Protein AF-A0AAW9EGR4-F1 (afdb_monomer)

Mean predicted aligned error: 2.03 Å

Structure (mmCIF, N/CA/C/O backbone):
data_AF-A0AAW9EGR4-F1
#
_entry.id   AF-A0AAW9EGR4-F1
#
loop_
_atom_site.group_PDB
_atom_site.id
_atom_site.type_symbol
_atom_site.label_atom_id
_atom_site.label_alt_id
_atom_site.label_comp_id
_atom_site.label_asym_id
_atom_site.label_entity_id
_atom_site.label_seq_id
_atom_site.pdbx_PDB_ins_code
_atom_site.Cartn_x
_atom_site.Cartn_y
_atom_site.Cartn_z
_atom_site.occupancy
_atom_site.B_iso_or_equiv
_atom_site.auth_seq_id
_atom_site.auth_comp_id
_atom_site.auth_asym_id
_atom_site.auth_atom_id
_atom_site.pdbx_PDB_model_num
ATOM 1 N N . ASN A 1 1 ? 17.271 -11.982 -11.768 1.00 83.12 1 ASN A N 1
ATOM 2 C CA . ASN A 1 1 ? 16.566 -12.059 -13.066 1.00 83.12 1 ASN A CA 1
ATOM 3 C C . ASN A 1 1 ? 15.292 -11.208 -12.990 1.00 83.12 1 ASN A C 1
ATOM 5 O O . ASN A 1 1 ? 14.434 -11.550 -12.178 1.00 83.12 1 ASN A O 1
ATOM 9 N N . PRO A 1 2 ? 15.167 -10.112 -13.770 1.00 88.75 2 PRO A N 1
ATOM 10 C CA . PRO A 1 2 ? 13.970 -9.258 -13.815 1.00 88.75 2 PRO A CA 1
ATOM 11 C C . PRO A 1 2 ? 12.655 -10.002 -14.085 1.00 88.75 2 PRO A C 1
ATOM 13 O O . PRO A 1 2 ? 11.612 -9.561 -13.611 1.00 88.75 2 PRO A O 1
ATOM 16 N N . ALA A 1 3 ? 12.702 -11.165 -14.746 1.00 93.31 3 ALA A N 1
ATOM 17 C CA . ALA A 1 3 ? 11.533 -12.009 -15.003 1.00 93.31 3 ALA A CA 1
ATOM 18 C C . ALA A 1 3 ? 10.770 -12.422 -13.729 1.00 93.31 3 ALA A C 1
ATOM 20 O O . ALA A 1 3 ? 9.594 -12.762 -13.792 1.00 93.31 3 ALA A O 1
ATOM 21 N N . TYR A 1 4 ? 11.414 -12.376 -12.558 1.00 95.00 4 TYR A N 1
ATOM 22 C CA . TYR A 1 4 ? 10.800 -12.766 -11.289 1.00 95.00 4 TYR A CA 1
ATOM 23 C C . TYR A 1 4 ? 10.107 -11.633 -10.533 1.00 95.00 4 TYR A C 1
ATOM 25 O O . TYR A 1 4 ? 9.462 -11.919 -9.529 1.00 95.00 4 TYR A O 1
ATOM 33 N N . ARG A 1 5 ? 10.204 -10.376 -10.986 1.00 95.38 5 ARG A N 1
ATOM 34 C CA . ARG A 1 5 ? 9.607 -9.223 -10.282 1.00 95.38 5 ARG A CA 1
ATOM 35 C C . ARG A 1 5 ? 8.104 -9.376 -10.065 1.00 95.38 5 ARG A C 1
ATOM 37 O O . ARG A 1 5 ? 7.599 -9.000 -9.019 1.00 95.38 5 ARG A O 1
ATOM 44 N N . GLN A 1 6 ? 7.427 -10.031 -11.003 1.00 93.94 6 GLN A N 1
ATOM 45 C CA . GLN A 1 6 ? 5.986 -10.294 -10.956 1.00 93.94 6 GLN A CA 1
ATOM 46 C C . GLN A 1 6 ? 5.572 -11.223 -9.799 1.00 93.94 6 GLN A C 1
ATOM 48 O O . GLN A 1 6 ? 4.394 -11.315 -9.480 1.00 93.94 6 GLN A O 1
ATOM 53 N N . ARG A 1 7 ? 6.530 -11.930 -9.178 1.00 97.12 7 ARG A N 1
ATOM 54 C CA . ARG A 1 7 ? 6.296 -12.795 -8.009 1.00 97.12 7 ARG A CA 1
ATOM 55 C C . ARG A 1 7 ? 6.364 -12.042 -6.680 1.00 97.12 7 ARG A C 1
ATOM 57 O O . ARG A 1 7 ? 6.055 -12.630 -5.649 1.00 97.12 7 ARG A O 1
ATOM 64 N N . ILE A 1 8 ? 6.810 -10.786 -6.682 1.00 98.06 8 ILE A N 1
ATOM 65 C CA . ILE A 1 8 ? 6.761 -9.927 -5.499 1.00 98.06 8 ILE A CA 1
ATOM 66 C C . ILE A 1 8 ? 5.300 -9.509 -5.333 1.00 98.06 8 ILE A C 1
ATOM 68 O O . ILE A 1 8 ? 4.766 -8.831 -6.207 1.00 98.06 8 ILE A O 1
ATOM 72 N N . ALA A 1 9 ? 4.657 -9.933 -4.241 1.00 98.19 9 ALA A N 1
ATOM 73 C CA . ALA A 1 9 ? 3.260 -9.585 -3.974 1.00 98.19 9 ALA A CA 1
ATOM 74 C C . ALA A 1 9 ? 3.076 -8.060 -3.938 1.00 98.19 9 ALA A C 1
ATOM 76 O O . ALA A 1 9 ? 2.222 -7.513 -4.635 1.00 98.19 9 ALA A O 1
ATOM 77 N N . PHE A 1 10 ? 3.933 -7.390 -3.170 1.00 98.62 10 PHE A N 1
ATOM 78 C CA . PHE A 1 10 ? 4.128 -5.948 -3.164 1.00 98.62 10 PHE A CA 1
ATOM 79 C C . PHE A 1 10 ? 5.434 -5.607 -2.432 1.00 98.62 10 PHE A C 1
ATOM 81 O O . PHE A 1 10 ? 6.001 -6.452 -1.734 1.00 98.62 10 PHE A O 1
ATOM 88 N N . LEU A 1 11 ? 5.906 -4.373 -2.591 1.00 98.69 11 LEU A N 1
ATOM 89 C CA . LEU A 1 11 ? 6.968 -3.776 -1.790 1.00 98.69 11 LEU A CA 1
ATOM 90 C C . LEU A 1 11 ? 6.430 -2.521 -1.091 1.00 98.69 11 LEU A C 1
ATOM 92 O O . LEU A 1 11 ? 5.873 -1.637 -1.741 1.00 98.69 11 LEU A O 1
ATOM 96 N N . GLU A 1 12 ? 6.545 -2.475 0.231 1.00 98.69 12 GLU A N 1
ATOM 97 C CA . GLU A 1 12 ? 6.019 -1.389 1.065 1.00 98.69 12 GLU A CA 1
ATOM 98 C C . GLU A 1 12 ? 6.910 -0.148 0.938 1.00 98.69 12 GLU A C 1
ATOM 100 O O . GLU A 1 12 ? 8.124 -0.259 1.097 1.00 98.69 12 GLU A O 1
ATOM 105 N N . GLU A 1 13 ? 6.313 1.008 0.622 1.00 98.25 13 GLU A N 1
ATOM 106 C CA . GLU A 1 13 ? 6.951 2.338 0.698 1.00 98.25 13 GLU A CA 1
ATOM 107 C C . GLU A 1 13 ? 8.405 2.391 0.149 1.00 98.25 13 GLU A C 1
ATOM 109 O O . GLU A 1 13 ? 9.340 2.755 0.866 1.00 98.25 13 GLU A O 1
ATOM 114 N N . PRO A 1 14 ? 8.649 2.025 -1.130 1.00 98.38 14 PRO A N 1
ATOM 115 C CA . PRO A 1 14 ? 10.005 1.879 -1.685 1.00 98.38 14 PRO A CA 1
ATOM 116 C C . PRO A 1 14 ? 10.863 3.147 -1.652 1.00 98.38 14 PRO A C 1
ATOM 118 O O . PRO A 1 14 ? 12.086 3.070 -1.801 1.00 98.38 14 PRO A O 1
ATOM 121 N N . CYS A 1 15 ? 10.239 4.320 -1.583 1.00 98.50 15 CYS A N 1
ATOM 122 C CA . CYS A 1 15 ? 10.897 5.602 -1.783 1.00 98.50 15 CYS A CA 1
ATOM 123 C C . CYS A 1 15 ? 10.483 6.626 -0.725 1.00 98.50 15 CYS A C 1
ATOM 125 O O . CYS A 1 15 ? 9.495 6.468 -0.018 1.00 98.50 15 CYS A O 1
ATOM 127 N N . LYS A 1 16 ? 11.249 7.721 -0.647 1.00 97.56 16 LYS A N 1
ATOM 128 C CA . LYS A 1 16 ? 11.032 8.792 0.339 1.00 97.56 16 LYS A CA 1
ATOM 129 C C . LYS A 1 16 ? 9.714 9.539 0.146 1.00 97.56 16 LYS A C 1
ATOM 131 O O . LYS A 1 16 ? 9.205 10.108 1.104 1.00 97.56 16 LYS A O 1
ATOM 136 N N . THR A 1 17 ? 9.212 9.601 -1.085 1.00 98.00 17 THR A N 1
ATOM 137 C CA . THR A 1 17 ? 7.956 10.273 -1.413 1.00 98.00 17 THR A CA 1
ATOM 138 C C . THR A 1 17 ? 7.010 9.300 -2.105 1.00 98.00 17 THR A C 1
ATOM 140 O O . THR A 1 17 ? 7.433 8.407 -2.843 1.00 98.00 17 THR A O 1
ATOM 143 N N . ARG A 1 18 ? 5.700 9.506 -1.923 1.00 98.12 18 ARG A N 1
ATOM 144 C CA . ARG A 1 18 ? 4.678 8.712 -2.621 1.00 98.12 18 ARG A CA 1
ATOM 145 C C . ARG A 1 18 ? 4.759 8.872 -4.142 1.00 98.12 18 ARG A C 1
ATOM 147 O O . ARG A 1 18 ? 4.320 7.988 -4.869 1.00 98.12 18 ARG A O 1
ATOM 154 N N . GLU A 1 19 ? 5.255 10.003 -4.638 1.00 9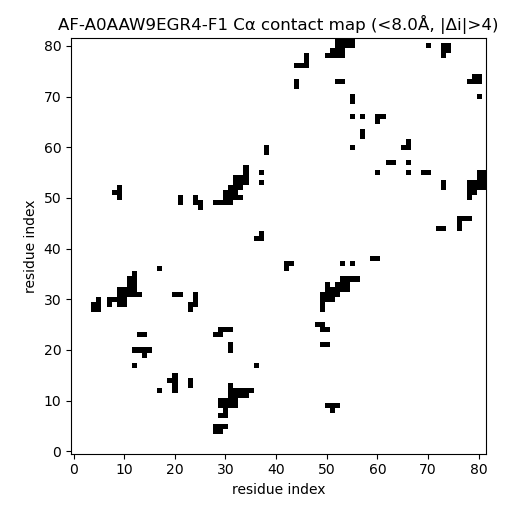8.19 19 GLU A N 1
ATOM 155 C CA . GLU A 1 19 ? 5.436 10.231 -6.074 1.00 98.19 19 GLU A CA 1
ATOM 156 C C . GLU A 1 19 ? 6.561 9.355 -6.632 1.00 98.19 19 GLU A C 1
ATOM 158 O O . GLU A 1 19 ? 6.346 8.636 -7.612 1.00 98.19 19 GLU A O 1
ATOM 163 N N . ASP A 1 20 ? 7.703 9.318 -5.943 1.00 98.69 20 ASP A N 1
ATOM 164 C CA . ASP A 1 20 ? 8.827 8.453 -6.305 1.00 98.69 20 ASP A CA 1
ATOM 165 C C . ASP A 1 20 ? 8.441 6.973 -6.216 1.00 98.69 20 ASP A C 1
ATOM 167 O O . ASP A 1 20 ? 8.769 6.198 -7.109 1.00 98.69 20 ASP A O 1
ATOM 171 N N . SER A 1 21 ? 7.671 6.574 -5.199 1.00 98.69 21 SER A N 1
ATOM 172 C CA . SER A 1 21 ? 7.190 5.193 -5.064 1.00 98.69 21 SER A CA 1
ATOM 173 C C . SER A 1 21 ? 6.286 4.783 -6.235 1.00 98.69 21 SER A C 1
ATOM 175 O O . SER A 1 21 ? 6.402 3.675 -6.770 1.00 98.69 21 SER A O 1
ATOM 177 N N . ARG A 1 22 ? 5.423 5.695 -6.705 1.00 98.62 22 ARG A N 1
ATOM 178 C CA . ARG A 1 22 ? 4.613 5.477 -7.915 1.00 98.62 22 ARG A CA 1
ATOM 179 C C . ARG A 1 22 ? 5.489 5.388 -9.166 1.00 98.62 22 ARG A C 1
ATOM 181 O O . ARG A 1 22 ? 5.242 4.525 -10.008 1.00 98.62 22 ARG A O 1
ATOM 188 N N . ALA A 1 23 ? 6.496 6.254 -9.304 1.00 98.62 23 ALA A N 1
ATOM 189 C CA . ALA A 1 23 ? 7.446 6.203 -10.417 1.00 98.62 23 ALA A CA 1
ATOM 190 C C . ALA A 1 23 ? 8.221 4.877 -10.433 1.00 98.62 23 ALA A C 1
ATOM 192 O O . ALA A 1 23 ? 8.212 4.182 -11.447 1.00 98.62 23 ALA A O 1
ATOM 193 N N . PHE A 1 24 ? 8.748 4.456 -9.282 1.00 98.62 24 PHE A N 1
ATOM 194 C CA . PHE A 1 24 ? 9.409 3.169 -9.087 1.00 98.62 24 PHE A CA 1
ATOM 195 C C . PHE A 1 24 ? 8.534 2.001 -9.552 1.00 98.62 24 PHE A C 1
ATOM 197 O O . PHE A 1 24 ? 9.003 1.136 -10.296 1.00 98.62 24 PHE A O 1
ATOM 204 N N . SER A 1 25 ? 7.257 1.967 -9.158 1.00 98.50 25 SER A N 1
ATOM 205 C CA . SER A 1 25 ? 6.352 0.891 -9.573 1.00 98.50 25 SER A CA 1
ATOM 206 C C . SER A 1 25 ? 6.161 0.862 -11.093 1.00 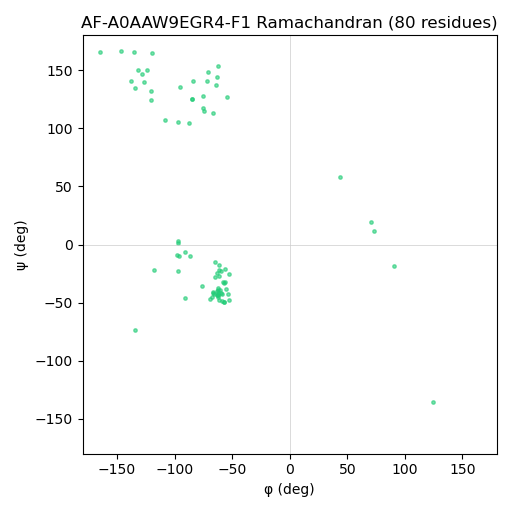98.50 25 SER A C 1
ATOM 208 O O . SER A 1 25 ? 6.289 -0.199 -11.712 1.00 98.50 25 SER A O 1
ATOM 210 N N . ARG A 1 26 ? 5.941 2.031 -11.715 1.00 98.19 26 ARG A N 1
ATOM 211 C CA . ARG A 1 26 ? 5.783 2.158 -13.175 1.00 98.19 26 ARG A CA 1
ATOM 212 C C . ARG A 1 26 ? 7.034 1.733 -13.943 1.00 98.19 26 ARG A C 1
ATOM 214 O O . ARG A 1 26 ? 6.917 1.044 -14.950 1.00 98.19 26 ARG A O 1
ATOM 221 N N . GLU A 1 27 ? 8.212 2.132 -13.480 1.00 97.94 27 GLU A N 1
ATOM 222 C CA . GLU A 1 27 ? 9.485 1.882 -14.167 1.00 97.94 27 GLU A CA 1
ATOM 223 C C . GLU A 1 27 ? 9.970 0.440 -14.003 1.00 97.94 27 GLU A C 1
ATOM 225 O O . GLU A 1 27 ? 10.567 -0.141 -14.912 1.00 97.94 27 GLU A O 1
ATOM 230 N N . THR A 1 28 ? 9.728 -0.162 -12.838 1.00 97.50 28 THR A N 1
ATOM 231 C CA . THR A 1 28 ? 10.273 -1.486 -12.512 1.00 97.50 28 THR A CA 1
ATOM 232 C C . THR A 1 28 ? 9.300 -2.630 -12.774 1.00 97.50 28 THR A C 1
ATOM 234 O O . THR A 1 28 ? 9.751 -3.773 -12.930 1.00 97.50 28 THR A O 1
ATOM 237 N N . GLY A 1 29 ? 7.995 -2.337 -12.804 1.00 97.12 29 GLY A N 1
ATOM 238 C CA . GLY A 1 29 ? 6.912 -3.320 -12.824 1.00 97.12 29 GLY A CA 1
ATOM 239 C C . GLY A 1 29 ? 6.702 -4.038 -11.486 1.00 97.12 29 GLY A C 1
ATOM 240 O O . GLY A 1 29 ? 6.008 -5.053 -11.448 1.00 97.12 29 GLY A O 1
ATOM 241 N N . ILE A 1 30 ? 7.325 -3.566 -10.401 1.00 98.44 30 ILE A N 1
ATOM 242 C CA . ILE A 1 30 ? 7.142 -4.123 -9.056 1.00 98.44 30 ILE A CA 1
ATOM 243 C C . ILE A 1 30 ? 5.906 -3.476 -8.430 1.00 98.44 30 ILE A C 1
ATOM 245 O O . ILE A 1 30 ? 5.797 -2.251 -8.362 1.00 98.44 30 ILE A O 1
ATOM 249 N N . ALA A 1 31 ? 4.970 -4.310 -7.981 1.00 98.56 31 ALA A N 1
ATOM 250 C CA . ALA A 1 31 ? 3.809 -3.859 -7.228 1.00 98.56 31 ALA A CA 1
ATOM 251 C C . ALA A 1 31 ? 4.233 -3.224 -5.897 1.00 98.56 31 ALA A C 1
ATOM 253 O O . ALA A 1 31 ? 5.166 -3.708 -5.259 1.00 98.56 31 ALA A O 1
ATOM 254 N N . ILE A 1 32 ? 3.529 -2.184 -5.458 1.00 98.81 32 ILE A N 1
ATOM 255 C CA . ILE A 1 32 ? 3.803 -1.502 -4.189 1.00 98.81 32 ILE A CA 1
ATOM 256 C C . ILE A 1 32 ? 2.613 -1.562 -3.232 1.00 98.81 32 ILE A C 1
ATOM 258 O O . ILE A 1 32 ? 1.482 -1.864 -3.636 1.00 98.81 32 ILE A O 1
ATOM 262 N N . ALA A 1 33 ? 2.886 -1.260 -1.966 1.00 98.81 33 ALA A N 1
ATOM 263 C CA . ALA A 1 33 ? 1.882 -1.070 -0.931 1.00 98.81 33 ALA A CA 1
ATOM 264 C C . ALA A 1 33 ? 2.138 0.209 -0.130 1.00 98.81 33 ALA A C 1
ATOM 266 O O . ALA A 1 33 ? 3.286 0.627 0.033 1.00 98.81 33 ALA A O 1
ATOM 267 N N . TRP A 1 34 ? 1.054 0.799 0.372 1.00 98.75 34 TRP A N 1
ATOM 268 C CA . TRP A 1 34 ? 1.105 1.942 1.284 1.00 98.75 34 TRP A CA 1
ATOM 269 C C . TRP A 1 34 ? 1.017 1.481 2.742 1.00 98.75 34 TRP A C 1
ATOM 271 O O . TRP A 1 34 ? 0.159 0.658 3.065 1.00 98.75 34 TRP A O 1
ATOM 281 N N . ASP A 1 35 ? 1.864 2.041 3.610 1.00 98.06 35 ASP A N 1
ATOM 282 C CA . ASP A 1 35 ? 1.927 1.736 5.050 1.00 98.06 35 ASP A CA 1
ATOM 283 C C . ASP A 1 35 ? 2.016 3.028 5.881 1.00 98.06 35 ASP A C 1
ATOM 285 O O . ASP A 1 35 ? 1.030 3.448 6.497 1.00 98.06 35 ASP A O 1
ATOM 289 N N . GLU A 1 36 ? 3.172 3.709 5.888 1.00 94.81 36 GLU A N 1
ATOM 290 C CA . GLU A 1 36 ? 3.330 5.037 6.508 1.00 94.81 36 GLU A CA 1
ATOM 291 C C . GLU A 1 36 ? 2.306 6.034 6.001 1.00 94.81 36 GLU A C 1
ATOM 293 O O . GLU A 1 36 ? 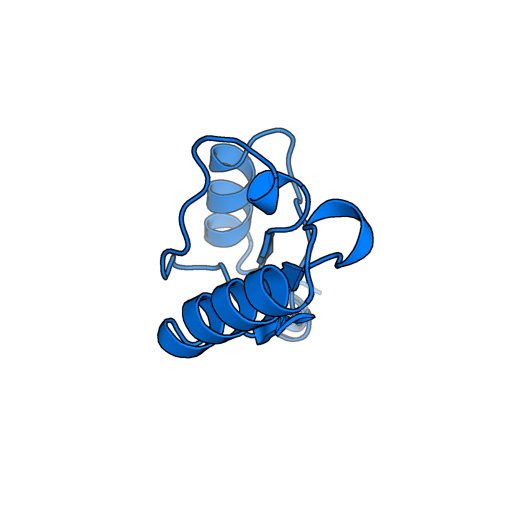1.680 6.735 6.804 1.00 94.81 36 GLU A O 1
ATOM 298 N N . SER A 1 37 ? 2.065 6.013 4.694 1.00 97.44 37 SER A N 1
ATOM 299 C CA . SER A 1 37 ? 1.156 6.936 4.036 1.00 97.44 37 SER A CA 1
ATOM 300 C C . SER A 1 37 ? -0.258 6.910 4.628 1.00 97.44 37 SER A C 1
ATOM 302 O O . SER A 1 37 ? -0.888 7.957 4.697 1.00 97.44 37 SER A O 1
ATOM 304 N N . LEU A 1 38 ? -0.764 5.772 5.133 1.00 98.00 38 LEU A N 1
ATOM 305 C CA . LEU A 1 38 ? -2.133 5.669 5.682 1.00 98.00 38 LEU A CA 1
ATOM 306 C C . LEU A 1 38 ? -2.388 6.575 6.896 1.00 98.00 38 LEU A C 1
ATOM 308 O O . LEU A 1 38 ? -3.541 6.789 7.284 1.00 98.00 38 LEU A O 1
ATOM 312 N N . ARG A 1 39 ? -1.318 7.055 7.533 1.00 96.25 39 ARG A N 1
ATOM 313 C CA . ARG A 1 39 ? -1.352 7.895 8.734 1.00 96.25 39 ARG A CA 1
ATOM 314 C C . ARG A 1 39 ? -1.198 9.381 8.403 1.00 96.25 39 ARG A C 1
ATOM 316 O O . ARG A 1 39 ? -1.389 10.217 9.284 1.00 96.25 39 ARG A O 1
ATOM 323 N N . GLU A 1 40 ? -0.874 9.715 7.156 1.00 97.00 40 GLU A N 1
ATOM 324 C CA . GLU A 1 40 ? -0.778 11.094 6.688 1.00 97.00 40 GLU A CA 1
ATOM 325 C C . GLU A 1 40 ? -2.174 11.719 6.568 1.00 97.00 40 GLU A C 1
ATOM 327 O O . GLU A 1 40 ? -3.135 11.082 6.137 1.00 97.00 40 GLU A O 1
ATOM 332 N N . ALA A 1 41 ? -2.297 12.993 6.952 1.00 94.88 41 ALA A N 1
ATOM 333 C CA . ALA A 1 41 ? -3.588 13.680 7.023 1.00 94.88 41 ALA A CA 1
ATOM 334 C C . ALA A 1 41 ? -4.296 13.807 5.662 1.00 94.88 41 ALA A C 1
ATOM 336 O O . ALA A 1 41 ? -5.517 13.947 5.609 1.00 94.88 41 ALA A O 1
ATOM 337 N N . ASP A 1 42 ? -3.536 13.777 4.568 1.00 96.25 42 ASP A N 1
ATOM 338 C CA . ASP A 1 42 ? -4.035 13.925 3.204 1.00 96.25 42 ASP A CA 1
ATOM 339 C C . ASP A 1 42 ? -4.259 12.583 2.485 1.00 96.25 42 ASP A C 1
ATOM 341 O O . ASP A 1 42 ? -4.664 12.581 1.318 1.00 96.25 42 ASP A O 1
ATOM 345 N N . PHE A 1 43 ? -4.017 11.451 3.157 1.00 97.56 43 PHE A N 1
ATOM 346 C CA . PHE A 1 43 ? -4.125 10.137 2.540 1.00 97.56 43 PHE A CA 1
ATOM 347 C C . PHE A 1 43 ? -5.556 9.824 2.113 1.00 97.56 43 PHE A C 1
ATOM 349 O O . PHE A 1 43 ? -6.529 10.048 2.841 1.00 97.56 43 PHE A O 1
ATOM 356 N N . ARG A 1 44 ? -5.686 9.250 0.917 1.00 97.44 44 ARG A N 1
ATOM 357 C CA . ARG A 1 44 ? -6.958 8.798 0.359 1.00 97.44 44 ARG A CA 1
ATOM 358 C C . ARG A 1 44 ? -6.779 7.416 -0.239 1.00 97.44 44 ARG A C 1
ATOM 360 O O . ARG A 1 44 ? -5.847 7.184 -1.001 1.00 97.44 44 ARG A O 1
ATOM 367 N N . PHE A 1 45 ? -7.720 6.529 0.056 1.00 97.69 45 PHE A N 1
ATOM 368 C CA . PHE A 1 45 ? -7.830 5.258 -0.645 1.00 97.69 45 PHE A CA 1
ATOM 369 C C . PHE A 1 45 ? -8.234 5.531 -2.098 1.00 97.69 45 PHE A C 1
ATOM 371 O O . PHE A 1 45 ? -9.331 6.027 -2.358 1.00 97.69 45 PHE A O 1
ATOM 378 N N . VAL A 1 46 ? -7.333 5.234 -3.034 1.00 97.19 46 VAL A N 1
ATOM 379 C CA . VAL A 1 46 ? -7.542 5.372 -4.480 1.00 97.19 46 VAL A CA 1
ATOM 380 C C . VAL A 1 46 ? -6.952 4.144 -5.169 1.00 97.19 46 VAL A C 1
ATOM 382 O O . VAL A 1 46 ? -5.903 3.644 -4.767 1.00 97.19 46 VAL A O 1
ATOM 385 N N . ALA A 1 47 ? -7.636 3.636 -6.194 1.00 96.56 47 ALA A N 1
ATOM 386 C CA . ALA A 1 47 ? -7.072 2.611 -7.061 1.00 96.56 47 ALA A CA 1
ATOM 387 C C . ALA A 1 47 ? -6.057 3.267 -8.007 1.00 96.56 47 ALA A C 1
ATOM 389 O O . ALA A 1 47 ? -6.418 4.118 -8.820 1.00 96.56 47 ALA A O 1
ATOM 390 N N . GLU A 1 48 ? -4.794 2.867 -7.902 1.00 96.31 48 GLU A N 1
ATOM 391 C CA . GLU A 1 48 ? -3.697 3.438 -8.680 1.00 96.31 48 GLU A CA 1
ATOM 392 C C . GLU A 1 48 ? -2.916 2.338 -9.409 1.00 96.31 48 GLU A C 1
ATOM 394 O O . GLU A 1 48 ? -2.656 1.283 -8.822 1.00 96.31 48 GLU A O 1
ATOM 399 N N . PRO A 1 49 ? -2.487 2.552 -10.667 1.00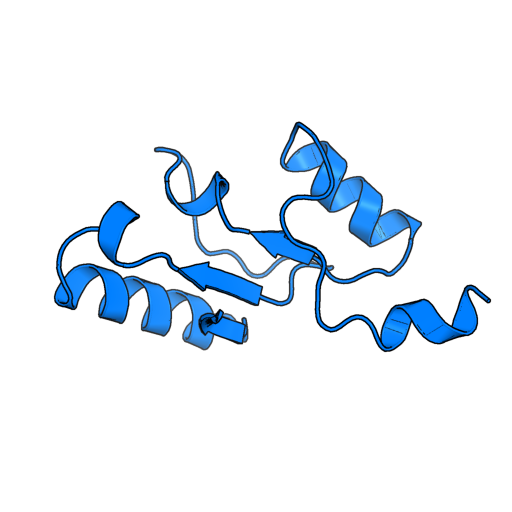 97.69 49 PRO A N 1
ATOM 400 C CA . PRO A 1 49 ? -1.625 1.600 -11.356 1.00 97.69 49 PRO A CA 1
ATOM 401 C C . PRO A 1 49 ? -0.360 1.292 -10.544 1.00 97.69 49 PRO A C 1
ATOM 403 O O . PRO A 1 49 ? 0.367 2.201 -10.150 1.00 97.69 49 PRO A O 1
ATOM 406 N N . GLY A 1 50 ? -0.093 0.005 -10.316 1.00 97.69 50 GLY A N 1
ATOM 407 C CA . GLY A 1 50 ? 1.088 -0.458 -9.581 1.00 97.69 50 GLY A CA 1
ATOM 408 C C . GLY A 1 50 ? 0.896 -0.609 -8.067 1.00 97.69 50 GLY A C 1
ATOM 409 O O . GLY A 1 50 ? 1.635 -1.372 -7.448 1.00 97.69 50 GLY A O 1
ATOM 410 N N . VAL A 1 51 ? -0.131 0.005 -7.472 1.00 98.44 51 VAL A N 1
ATOM 411 C CA . VAL A 1 51 ? -0.480 -0.206 -6.056 1.00 98.44 51 VAL A CA 1
ATOM 412 C C . VAL A 1 51 ? -1.364 -1.449 -5.938 1.00 98.44 51 VAL A C 1
ATOM 414 O O . VAL A 1 51 ? -2.388 -1.558 -6.611 1.00 98.44 51 VAL A O 1
ATOM 417 N N . ARG A 1 52 ? -0.964 -2.419 -5.107 1.00 98.44 52 ARG A N 1
ATOM 418 C CA . ARG A 1 52 ? -1.690 -3.696 -4.940 1.00 98.44 52 ARG A CA 1
ATOM 419 C C . ARG A 1 52 ? -2.223 -3.936 -3.538 1.00 98.44 52 ARG A C 1
ATOM 421 O O . ARG A 1 52 ? -3.156 -4.727 -3.390 1.00 98.44 52 ARG A O 1
ATOM 428 N N . ALA A 1 53 ? -1.653 -3.280 -2.533 1.00 98.75 53 ALA A N 1
ATOM 429 C CA . ALA A 1 53 ? -2.055 -3.485 -1.154 1.00 98.75 53 ALA A CA 1
ATOM 430 C C . ALA A 1 53 ? -1.939 -2.218 -0.307 1.00 98.75 53 ALA A C 1
ATOM 432 O O . ALA A 1 53 ? -1.310 -1.231 -0.693 1.00 98.75 53 ALA A O 1
ATOM 433 N N . VAL A 1 54 ? -2.548 -2.284 0.867 1.00 98.81 54 VAL A N 1
ATOM 434 C CA . VAL A 1 54 ? -2.334 -1.364 1.981 1.00 98.81 54 VAL A CA 1
ATOM 435 C C . VAL A 1 54 ? -2.024 -2.173 3.235 1.00 98.81 54 VAL A C 1
ATOM 437 O O . VAL A 1 54 ? -2.562 -3.268 3.410 1.00 98.81 54 VAL A O 1
ATOM 440 N N . VAL A 1 55 ? -1.182 -1.625 4.104 1.00 98.75 55 VAL A N 1
ATOM 441 C CA . VAL A 1 55 ? -0.827 -2.225 5.393 1.00 98.75 55 VAL A CA 1
ATOM 442 C C . VAL A 1 55 ? -1.487 -1.409 6.496 1.00 98.75 55 VAL A C 1
ATOM 444 O O . VAL A 1 55 ? -1.097 -0.276 6.778 1.00 98.75 55 VAL A O 1
ATOM 447 N N . ILE A 1 56 ? -2.528 -1.960 7.115 1.00 98.56 56 ILE A N 1
ATOM 448 C CA . ILE A 1 56 ? -3.280 -1.292 8.176 1.00 98.56 56 ILE A CA 1
ATOM 449 C C . ILE A 1 56 ? -2.745 -1.776 9.515 1.00 98.56 56 ILE A C 1
ATOM 451 O O . ILE A 1 56 ? -3.072 -2.861 9.978 1.00 98.56 56 ILE A O 1
ATOM 455 N N . LYS A 1 57 ? -1.975 -0.927 10.199 1.00 98.44 57 LYS A N 1
ATOM 456 C CA . LYS A 1 57 ? -1.467 -1.202 11.552 1.00 98.44 57 LYS A CA 1
ATOM 457 C C . LYS A 1 57 ? -2.491 -0.746 12.602 1.00 98.44 57 LYS A C 1
ATOM 459 O O . LYS A 1 57 ? -2.566 0.462 12.859 1.00 98.44 57 LYS A O 1
ATOM 464 N N . PRO A 1 58 ? -3.261 -1.639 13.265 1.00 98.25 58 PRO A N 1
ATOM 465 C CA . PRO A 1 58 ? -4.380 -1.228 14.122 1.00 98.25 58 PRO A CA 1
ATOM 466 C C . PRO A 1 58 ? -3.961 -0.300 15.267 1.00 98.25 58 PRO A C 1
ATOM 468 O O . PRO A 1 58 ? -4.592 0.735 15.479 1.00 98.25 58 PRO A O 1
ATOM 471 N N . THR A 1 59 ? -2.834 -0.599 15.923 1.00 98.25 59 THR A N 1
ATOM 472 C CA . THR A 1 59 ? -2.269 0.206 17.021 1.00 98.25 59 THR A CA 1
ATOM 473 C C . THR A 1 59 ? -1.981 1.656 16.621 1.00 98.25 59 THR A C 1
ATOM 475 O O . THR A 1 59 ? -2.111 2.549 17.451 1.00 98.25 59 THR A O 1
ATOM 478 N N . LEU A 1 60 ? -1.623 1.910 15.357 1.00 98.12 60 LEU A N 1
ATOM 479 C CA . LEU A 1 60 ? -1.364 3.260 14.838 1.00 98.12 60 LEU A CA 1
ATOM 480 C C . LEU A 1 60 ? -2.585 3.877 14.135 1.00 98.12 60 LEU A C 1
ATOM 482 O O . LEU A 1 60 ? -2.576 5.059 13.799 1.00 98.12 60 LEU A O 1
ATOM 486 N N . THR A 1 61 ? -3.633 3.086 13.903 1.00 97.81 61 THR A N 1
ATOM 487 C CA . THR A 1 61 ? -4.845 3.505 13.191 1.00 97.81 61 THR A CA 1
ATOM 488 C C . THR A 1 61 ? -5.900 4.044 14.153 1.00 97.81 61 THR A C 1
ATOM 490 O O . THR A 1 61 ? -6.494 5.097 13.884 1.00 97.81 61 THR A O 1
ATOM 493 N N . GLY A 1 62 ? -6.138 3.340 15.267 1.00 97.50 62 GLY A N 1
ATOM 494 C CA . GLY A 1 62 ? -7.117 3.702 16.292 1.00 97.50 62 GLY A CA 1
ATOM 495 C C . GLY A 1 62 ? -8.135 2.593 16.571 1.00 97.50 62 GLY A C 1
ATOM 496 O O . GLY A 1 62 ? -7.777 1.430 16.731 1.00 97.50 62 GLY A O 1
ATOM 497 N N . SER A 1 63 ? -9.417 2.959 16.678 1.00 98.50 63 SER A N 1
ATOM 498 C CA . SER A 1 63 ? -10.483 2.018 17.042 1.00 98.50 63 SER A CA 1
ATOM 499 C C . SER A 1 63 ? -10.651 0.888 16.020 1.00 98.50 63 SER A C 1
ATOM 501 O O . SER A 1 63 ? -10.419 1.064 14.822 1.00 98.50 63 SER A O 1
ATOM 503 N N . LEU A 1 64 ? -11.159 -0.260 16.481 1.00 98.62 64 LEU A N 1
ATOM 504 C CA . LEU A 1 64 ? -11.504 -1.386 15.607 1.00 98.62 64 LEU A CA 1
ATOM 505 C C . LEU A 1 64 ? -12.484 -0.976 14.496 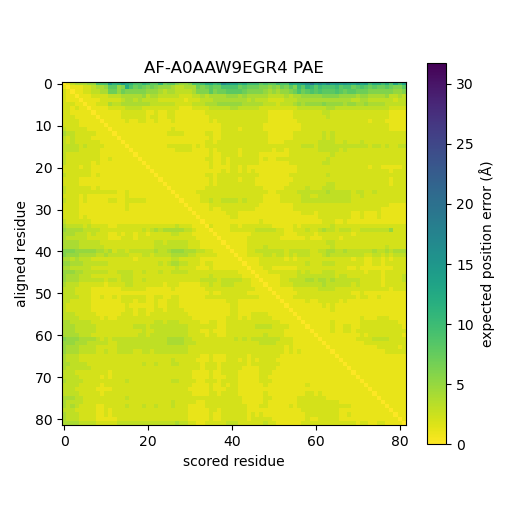1.00 98.62 64 LEU A C 1
ATOM 507 O O . LEU A 1 64 ? -12.329 -1.397 13.354 1.00 98.62 64 LEU A O 1
ATOM 511 N N . GLN A 1 65 ? -13.450 -0.106 14.806 1.00 98.75 65 GLN A N 1
ATOM 512 C CA . GLN A 1 65 ? -14.391 0.417 13.815 1.00 98.75 65 GLN A CA 1
ATOM 513 C C . GLN A 1 65 ? -13.670 1.173 12.689 1.00 98.75 65 GLN A C 1
ATOM 515 O O . GLN A 1 65 ? -14.001 0.989 11.520 1.00 98.75 65 GLN A O 1
ATOM 520 N N . LYS A 1 66 ? -12.659 1.988 13.019 1.00 98.31 66 LYS A N 1
ATOM 521 C CA . LYS A 1 66 ? -11.863 2.707 12.017 1.00 98.31 66 LYS A CA 1
ATOM 522 C C . LYS A 1 66 ? -11.038 1.745 11.161 1.00 98.31 66 LYS A C 1
ATOM 524 O O . LYS A 1 66 ? -10.992 1.912 9.946 1.00 98.31 66 LYS A O 1
ATOM 529 N N . VAL A 1 67 ? -10.448 0.712 11.766 1.00 98.75 67 VAL A N 1
ATOM 530 C CA . VAL A 1 67 ? -9.750 -0.357 11.028 1.00 98.75 67 VAL A CA 1
ATOM 531 C C . VAL A 1 67 ? -10.704 -1.040 10.045 1.00 98.75 67 VAL A C 1
ATOM 533 O O . VAL A 1 67 ? -10.391 -1.139 8.865 1.00 98.75 67 VAL A O 1
ATOM 536 N N . GLN A 1 68 ? -11.906 -1.428 10.482 1.00 98.81 68 GLN A N 1
ATOM 537 C CA . GLN A 1 68 ? -12.913 -2.052 9.614 1.00 98.81 68 GLN A CA 1
ATOM 538 C C . GLN A 1 68 ? -13.347 -1.143 8.455 1.00 98.81 68 GLN A C 1
ATOM 540 O O . GLN A 1 68 ? -13.511 -1.618 7.333 1.00 98.81 68 GLN A O 1
ATOM 545 N N . GLN A 1 69 ? -13.498 0.163 8.700 1.00 98.69 69 GLN A N 1
ATOM 546 C CA . GLN A 1 69 ? -13.806 1.140 7.650 1.00 98.69 69 GLN A CA 1
ATOM 547 C C . GLN A 1 69 ? -12.686 1.231 6.608 1.00 98.69 69 GLN A C 1
ATOM 549 O O . GLN A 1 69 ? -12.970 1.240 5.412 1.00 98.69 69 GLN A O 1
ATOM 554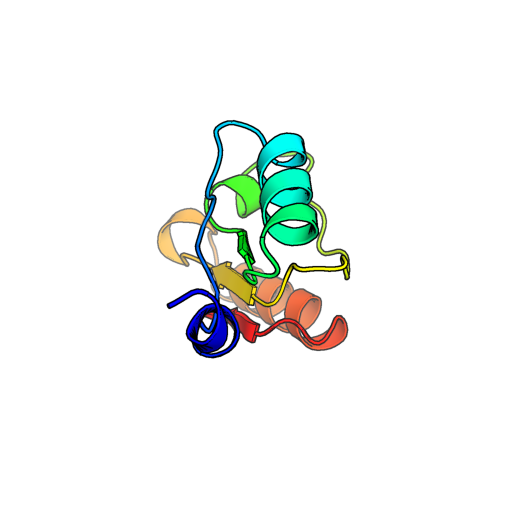 N N . GLN A 1 70 ? -11.423 1.261 7.042 1.00 98.69 70 GLN A N 1
ATOM 555 C CA . GLN A 1 70 ? -10.275 1.285 6.132 1.00 98.69 70 GLN A CA 1
ATOM 556 C C . GLN A 1 70 ? -10.140 -0.022 5.337 1.00 98.69 70 GLN A C 1
ATOM 558 O O . GLN A 1 70 ? -9.924 0.027 4.127 1.00 98.69 70 GLN A O 1
ATOM 563 N N . VAL A 1 71 ? -10.351 -1.178 5.979 1.00 98.75 71 VAL A N 1
ATOM 564 C CA . VAL A 1 71 ? -10.393 -2.492 5.311 1.00 98.75 71 VAL A CA 1
ATOM 565 C C . VAL A 1 71 ? -11.460 -2.494 4.213 1.00 98.75 71 VAL A C 1
ATOM 567 O O . VAL A 1 71 ? -11.181 -2.855 3.071 1.00 98.75 71 VAL A O 1
ATOM 570 N N . ALA A 1 72 ? -12.679 -2.047 4.532 1.00 98.75 72 ALA A N 1
ATOM 571 C CA . ALA A 1 72 ? -13.773 -1.980 3.567 1.00 98.75 72 ALA A CA 1
ATOM 572 C C . ALA A 1 72 ? -13.463 -1.023 2.403 1.00 98.75 72 ALA A C 1
ATOM 574 O O . ALA A 1 72 ? -13.726 -1.365 1.250 1.00 98.75 72 ALA A O 1
ATOM 575 N N . ALA A 1 73 ? -12.870 0.142 2.687 1.00 98.62 73 ALA A N 1
ATOM 576 C CA . ALA A 1 73 ? -12.478 1.114 1.668 1.00 98.62 73 ALA A CA 1
ATOM 577 C C . ALA A 1 73 ? -11.425 0.548 0.700 1.00 98.62 73 ALA A C 1
ATOM 579 O O . ALA A 1 73 ? -11.554 0.712 -0.511 1.00 98.62 73 ALA A O 1
ATOM 580 N N . ALA A 1 74 ? -10.415 -0.158 1.212 1.00 98.62 74 ALA A N 1
ATOM 581 C CA . ALA A 1 74 ? -9.389 -0.794 0.390 1.00 98.62 74 ALA A CA 1
ATOM 582 C C . ALA A 1 74 ? -9.950 -1.952 -0.456 1.00 98.62 74 ALA A C 1
ATOM 584 O O . ALA A 1 74 ? -9.702 -2.007 -1.662 1.00 98.62 74 ALA A O 1
ATOM 585 N N . HIS A 1 75 ? -10.773 -2.827 0.132 1.00 98.69 75 HIS A N 1
ATOM 586 C CA . HIS A 1 75 ? -11.413 -3.921 -0.606 1.00 98.69 75 HIS A CA 1
ATOM 587 C C . HIS A 1 75 ? -12.352 -3.420 -1.711 1.00 98.69 75 HIS A C 1
ATOM 589 O O . HIS A 1 75 ? -12.371 -4.001 -2.795 1.00 98.69 75 HIS A O 1
ATOM 595 N N . ALA A 1 76 ? -13.082 -2.320 -1.487 1.00 98.56 76 ALA A N 1
ATOM 596 C CA . ALA A 1 76 ? -13.929 -1.702 -2.512 1.00 98.56 76 ALA A CA 1
ATOM 597 C C . ALA A 1 76 ? -13.135 -1.222 -3.745 1.00 98.56 76 ALA A C 1
ATOM 599 O O . ALA A 1 76 ? -13.698 -1.096 -4.830 1.00 98.56 76 ALA A O 1
ATOM 600 N N . LEU A 1 77 ? -11.829 -0.990 -3.589 1.00 98.44 77 LEU A N 1
ATOM 601 C CA . LEU A 1 77 ? -10.900 -0.615 -4.658 1.00 98.44 77 LEU A CA 1
ATOM 602 C C . LEU A 1 77 ? -10.117 -1.809 -5.227 1.00 98.44 77 LEU A C 1
ATOM 604 O O . LEU A 1 77 ? -9.246 -1.620 -6.074 1.00 98.44 77 LEU A O 1
ATOM 608 N N . GLY A 1 78 ? -10.395 -3.031 -4.764 1.00 98.19 78 GLY A N 1
ATOM 609 C CA . GLY A 1 78 ? -9.671 -4.236 -5.171 1.00 98.19 78 GLY A CA 1
ATOM 610 C C . GLY A 1 78 ? -8.239 -4.321 -4.631 1.00 98.19 78 GLY A C 1
ATOM 611 O O . GLY A 1 78 ? -7.427 -5.066 -5.180 1.00 98.19 78 GLY A O 1
ATOM 612 N N . LEU A 1 79 ? -7.916 -3.562 -3.580 1.00 98.56 79 LEU A N 1
ATOM 613 C CA . LEU A 1 79 ? -6.619 -3.620 -2.908 1.00 98.56 79 LEU A CA 1
ATOM 614 C C . LEU A 1 79 ? -6.614 -4.750 -1.875 1.00 98.56 79 LEU A C 1
ATOM 616 O O . LEU A 1 79 ? -7.596 -4.947 -1.161 1.00 98.56 79 LEU A O 1
ATOM 620 N N . SER A 1 80 ? -5.495 -5.466 -1.767 1.00 98.62 80 SER A N 1
ATOM 621 C CA . SER A 1 80 ? -5.275 -6.381 -0.641 1.00 98.62 80 SER A CA 1
ATOM 622 C C . SER A 1 80 ? -5.034 -5.588 0.643 1.00 98.62 80 SER A C 1
ATOM 624 O O . SER A 1 80 ? -4.462 -4.498 0.606 1.00 98.62 80 SER A O 1
ATOM 626 N N . VAL A 1 81 ? -5.448 -6.140 1.777 1.00 98.62 81 VAL A N 1
ATOM 627 C CA . VAL A 1 81 ? -5.239 -5.534 3.095 1.00 98.62 81 VAL A CA 1
ATOM 628 C C . VAL A 1 81 ? -4.424 -6.487 3.954 1.00 98.62 81 VAL A C 1
ATOM 630 O O . VAL A 1 81 ? -4.742 -7.677 4.009 1.00 98.62 81 VAL A O 1
ATOM 633 N N . VAL A 1 82 ? -3.386 -5.955 4.600 1.00 98.06 82 VAL A N 1
ATOM 634 C CA . VAL A 1 82 ? -2.514 -6.667 5.547 1.00 98.06 82 VAL A CA 1
ATOM 635 C C . VAL A 1 8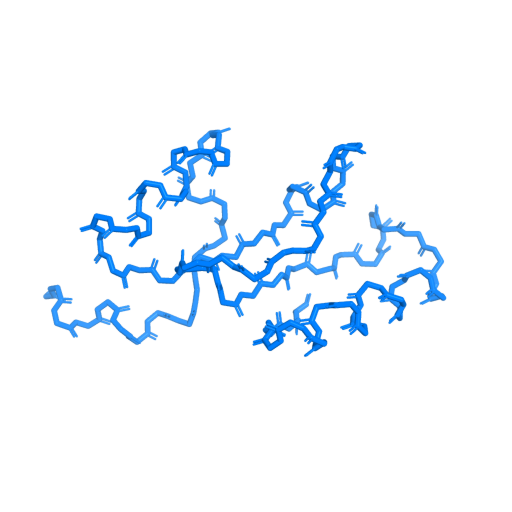2 ? -2.529 -5.969 6.896 1.00 98.06 82 VAL A C 1
ATOM 637 O O . VAL A 1 82 ? -2.511 -4.718 6.899 1.00 98.06 82 VAL A O 1
#

Organism: Klebsiella aerogenes (NCBI:txid548)

Sequence (82 aa):
NPAYRQRIAFLEEPCKTREDSRAFSRETGIAIAWDESLREADFRFVAEPGVRAVVIKPTLTGSLQKVQQQVAAAHALGLSVV

Nearest PDB structures (foldseek):
  3gc2-assembly1_A  TM=1.004E+00  e=2.819E-12  Salmonella enterica subsp. enterica serovar Typhimurium
  2ofj-assembly3_C  TM=9.881E-01  e=2.631E-12  Escherichia coli str. K-12 substr. MG1655
  2ofj-assembly4_D  TM=9.895E-01  e=3.022E-12  Escherichia coli str. K-12 substr. MG1655
  1fhv-assembly1_A  TM=9.820E-01  e=3.987E-12  Escherichia coli
  2ofj-assembly2_B  TM=9.898E-01  e=4.580E-12  Escherichia coli str. K-12 substr. MG1655

Solvent-accessible surface area (backbone atoms only — not comparable to full-atom values): 4869 Å² total; per-residue (Å²): 116,80,88,52,41,77,72,45,80,53,44,68,63,81,40,99,41,76,66,52,32,47,49,49,16,70,77,70,60,35,30,23,24,46,42,75,55,75,73,44,94,82,58,72,92,71,77,47,88,43,57,41,35,37,44,68,54,54,92,82,72,56,55,70,68,57,48,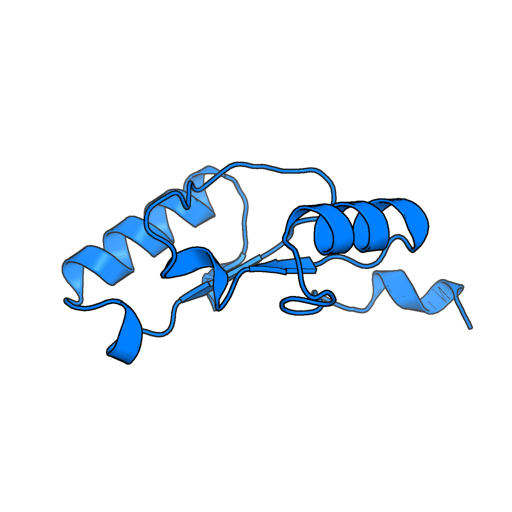52,50,50,50,50,54,36,47,76,53,72,30,47,78,82

InterPro domains:
  IPR013342 Mandelate racemase, C-terminal domain [PF13378] (7-81)
  IPR036849 Enolase-like, C-terminal domain superfamily [G3DSA:3.20.20.120] (1-82)
  IPR036849 Enolase-like, C-terminal domain superfamily [SSF51604] (4-82)

Secondary structure (DSSP, 8-s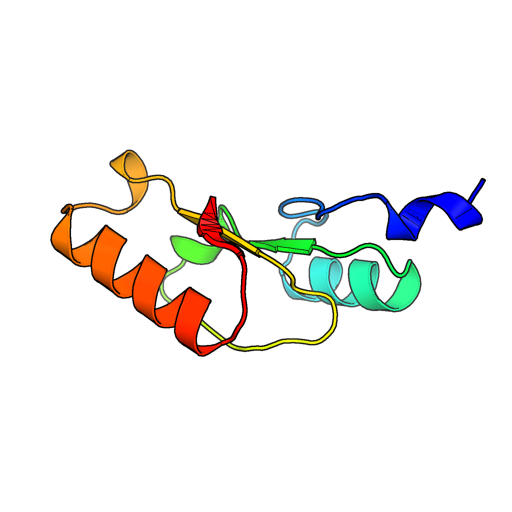tate):
-GGGGGG---EE--SSSHHHHHHHHHHH---EEESGGGGSTT------TTEEEE---HHHH-SHHHHHHHHHHHHHTT-EE-

Foldseek 3Di:
DLVCLVVQQEAEPPDPDPVVVLVCCVVSVHAHEYEVLVLDPPDDQDQDPRHAAYEDDDVSQDDPVSVVVVCVSCVVSNHHYD

Radius of gyration: 12.96 Å; Cα contacts (8 Å, |Δi|>4): 121; chains: 1; bounding box: 31×27×32 Å

pLDDT: mean 97.61, std 2.21, range [83.12, 98.81]